Protein AF-A0A645EB42-F1 (afdb_monomer)

Structure (mmCIF, N/CA/C/O backbone):
data_AF-A0A645EB42-F1
#
_entry.id   AF-A0A645EB42-F1
#
loop_
_atom_site.group_PDB
_atom_site.id
_atom_site.type_symbol
_atom_site.label_atom_id
_atom_site.label_alt_id
_atom_site.label_comp_id
_atom_site.label_asym_id
_atom_site.label_entity_id
_atom_site.label_seq_id
_atom_site.pdbx_PDB_ins_code
_atom_site.Cartn_x
_atom_site.Cartn_y
_atom_site.Cartn_z
_atom_site.occupancy
_atom_site.B_iso_or_equiv
_atom_site.auth_seq_id
_atom_site.auth_comp_id
_atom_site.auth_asym_id
_atom_site.auth_atom_id
_atom_site.pdbx_PDB_model_num
ATOM 1 N N . MET A 1 1 ? -7.449 3.809 26.228 1.00 51.28 1 MET A N 1
ATOM 2 C CA . MET A 1 1 ? -6.720 4.868 25.486 1.00 51.28 1 MET A CA 1
ATOM 3 C C . MET A 1 1 ? -5.520 4.313 24.714 1.00 51.28 1 MET A C 1
ATOM 5 O O . MET A 1 1 ? -5.242 4.806 23.633 1.00 51.28 1 MET A O 1
ATOM 9 N N . GLU A 1 2 ? -4.870 3.251 25.194 1.00 56.91 2 GLU A N 1
ATOM 10 C CA . GLU A 1 2 ? -3.681 2.627 24.584 1.00 56.91 2 GLU A CA 1
ATOM 11 C C . GLU A 1 2 ? -3.909 2.020 23.182 1.00 56.91 2 GLU A C 1
ATOM 13 O O . GLU A 1 2 ? -3.109 2.237 22.276 1.00 56.91 2 GLU A O 1
ATOM 18 N N . ASN A 1 3 ? -5.065 1.381 22.952 1.00 59.09 3 ASN A N 1
ATOM 19 C CA . ASN A 1 3 ? -5.427 0.797 21.649 1.00 59.09 3 ASN A CA 1
ATOM 20 C C . ASN A 1 3 ? -5.476 1.813 20.490 1.00 59.09 3 ASN A C 1
ATOM 22 O O . ASN A 1 3 ? -5.155 1.459 19.359 1.00 59.09 3 ASN A O 1
ATOM 26 N N . LYS A 1 4 ? -5.844 3.078 20.752 1.00 62.72 4 LYS A N 1
ATOM 27 C CA . LYS A 1 4 ? -5.876 4.118 19.707 1.00 62.72 4 LYS A CA 1
ATOM 28 C C . LYS A 1 4 ? -4.475 4.438 19.193 1.00 62.72 4 LYS A C 1
ATOM 30 O O . LYS A 1 4 ? -4.287 4.580 17.994 1.00 62.72 4 LYS A O 1
ATOM 35 N N . ASN A 1 5 ? -3.496 4.476 20.095 1.00 78.06 5 ASN A N 1
ATOM 36 C CA . ASN A 1 5 ? -2.120 4.810 19.745 1.00 78.06 5 ASN A CA 1
ATOM 37 C C . ASN A 1 5 ? -1.474 3.703 18.897 1.00 78.06 5 ASN A C 1
ATOM 39 O O . ASN A 1 5 ? -0.742 3.990 17.958 1.00 78.06 5 ASN A O 1
ATOM 43 N N . ILE A 1 6 ? -1.773 2.434 19.198 1.00 85.44 6 ILE A N 1
ATOM 44 C CA . ILE A 1 6 ? -1.268 1.290 18.424 1.00 85.44 6 ILE A CA 1
ATOM 45 C C . ILE A 1 6 ? -1.907 1.259 17.034 1.00 85.44 6 ILE A C 1
ATOM 47 O O . ILE A 1 6 ? -1.195 1.142 16.041 1.00 85.44 6 ILE A O 1
ATOM 51 N N . LEU A 1 7 ? -3.230 1.428 16.953 1.00 83.62 7 LEU A N 1
ATOM 52 C CA . LEU A 1 7 ? -3.932 1.447 15.673 1.00 83.62 7 LEU A CA 1
ATOM 53 C C . LEU A 1 7 ? -3.437 2.589 14.777 1.00 83.62 7 LEU A C 1
ATOM 55 O O . LEU A 1 7 ? -3.107 2.352 13.623 1.00 83.62 7 LEU A O 1
ATOM 59 N N . GLU A 1 8 ? -3.316 3.808 15.306 1.00 85.31 8 GLU A N 1
ATOM 60 C CA . GLU A 1 8 ? -2.788 4.955 14.553 1.00 85.31 8 GLU A CA 1
ATOM 61 C C . GLU A 1 8 ? -1.363 4.703 14.035 1.00 85.31 8 GLU A C 1
ATOM 63 O O . GLU A 1 8 ? -1.046 5.058 12.899 1.00 85.31 8 GLU A O 1
ATOM 68 N N . ARG A 1 9 ? -0.506 4.040 14.823 1.00 87.75 9 ARG A N 1
ATOM 69 C CA . ARG A 1 9 ? 0.846 3.660 14.381 1.00 87.75 9 ARG A CA 1
ATOM 70 C C . ARG A 1 9 ? 0.813 2.673 13.221 1.00 87.75 9 ARG A C 1
ATOM 72 O O . ARG A 1 9 ? 1.528 2.892 12.248 1.00 87.75 9 ARG A O 1
ATOM 79 N N . GLU A 1 10 ? -0.019 1.635 13.289 1.00 88.06 10 GLU A N 1
ATOM 80 C CA . GLU A 1 10 ? -0.182 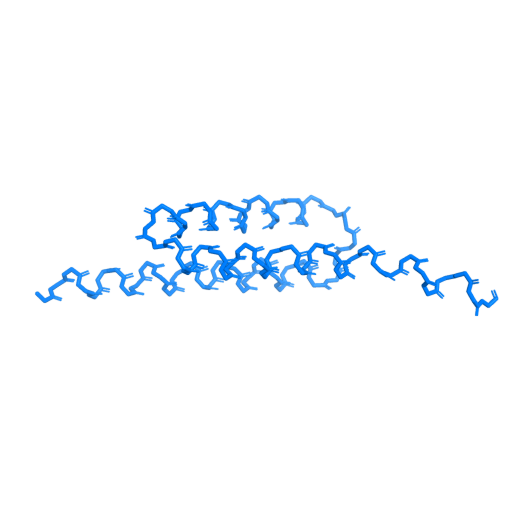0.674 12.187 1.00 88.06 10 GLU A CA 1
ATOM 81 C C . GLU A 1 10 ? -0.652 1.378 10.908 1.00 88.06 10 GLU A C 1
ATOM 83 O O . GLU A 1 10 ? -0.056 1.215 9.843 1.00 88.06 10 GLU A O 1
ATOM 88 N N . GLN A 1 11 ? -1.637 2.272 11.027 1.00 87.19 11 GLN A N 1
ATOM 89 C CA . GLN A 1 11 ? -2.145 3.048 9.896 1.00 87.19 11 GLN A CA 1
ATOM 90 C C . GLN A 1 11 ? -1.069 3.951 9.267 1.00 87.19 11 GLN A C 1
ATOM 92 O O . GLN A 1 11 ? -0.979 4.070 8.041 1.00 87.19 11 GLN A O 1
ATOM 97 N N . LEU A 1 12 ? -0.219 4.573 10.090 1.00 90.12 12 LEU A N 1
ATOM 98 C CA . LEU A 1 12 ? 0.917 5.370 9.620 1.00 90.12 12 LEU A CA 1
ATOM 99 C C . LEU A 1 12 ? 1.984 4.507 8.935 1.00 90.12 12 LEU A C 1
ATOM 101 O O . LEU A 1 12 ? 2.509 4.904 7.891 1.00 90.12 12 LEU A O 1
ATOM 105 N N . LEU A 1 13 ? 2.277 3.322 9.476 1.00 92.81 13 LEU A N 1
ATOM 106 C CA . LEU A 1 13 ? 3.201 2.365 8.863 1.00 92.81 13 LEU A CA 1
ATOM 107 C C . LEU A 1 13 ? 2.702 1.910 7.491 1.00 92.81 13 LEU A C 1
ATOM 109 O O . LEU A 1 13 ? 3.488 1.781 6.554 1.00 92.81 13 LEU A O 1
ATOM 113 N N . ASP A 1 14 ? 1.399 1.714 7.338 1.00 92.75 14 ASP A N 1
ATOM 114 C CA . ASP A 1 14 ? 0.798 1.345 6.059 1.00 92.75 14 ASP A CA 1
ATOM 115 C C . ASP A 1 14 ? 0.905 2.444 5.015 1.00 92.75 14 ASP A C 1
ATOM 117 O O . ASP A 1 14 ? 1.239 2.183 3.856 1.00 92.75 14 ASP A O 1
ATOM 121 N N . LYS A 1 15 ? 0.683 3.690 5.435 1.00 91.56 15 LYS A N 1
ATOM 122 C CA . LYS A 1 15 ? 0.882 4.856 4.578 1.00 91.56 15 LYS A CA 1
ATOM 123 C C . LYS A 1 15 ? 2.344 4.981 4.148 1.00 91.56 15 LYS A C 1
ATOM 125 O O . LYS A 1 15 ? 2.614 5.255 2.980 1.00 91.56 15 LYS A O 1
ATOM 130 N N . LEU A 1 16 ? 3.282 4.733 5.063 1.00 95.38 16 LEU A N 1
ATOM 131 C CA . LEU A 1 16 ? 4.711 4.720 4.761 1.00 95.38 16 LEU A CA 1
ATOM 132 C C . LEU A 1 16 ? 5.058 3.631 3.736 1.00 95.38 16 LEU A C 1
ATOM 134 O O . LEU A 1 16 ? 5.740 3.922 2.755 1.00 95.38 16 LEU A O 1
ATOM 138 N N . LYS A 1 17 ? 4.545 2.406 3.918 1.00 94.62 17 LYS A N 1
ATOM 139 C CA . LYS A 1 17 ? 4.725 1.290 2.973 1.00 94.62 17 LYS A CA 1
ATOM 140 C C . LYS A 1 17 ? 4.206 1.643 1.579 1.00 94.62 17 LYS A C 1
ATOM 142 O O . LYS A 1 17 ? 4.919 1.429 0.602 1.00 94.62 17 LYS A O 1
ATOM 147 N N . TRP A 1 18 ? 3.007 2.228 1.485 1.00 95.06 18 TRP A N 1
ATOM 148 C CA . TRP A 1 18 ? 2.436 2.670 0.207 1.00 95.06 18 TRP A CA 1
ATOM 149 C C . TRP A 1 18 ? 3.329 3.692 -0.491 1.00 95.06 18 TRP A C 1
ATOM 151 O O . TRP A 1 18 ? 3.675 3.522 -1.659 1.00 95.06 18 TRP A O 1
ATOM 161 N N . ASN A 1 19 ? 3.711 4.750 0.229 1.00 94.56 19 ASN A N 1
ATOM 162 C CA . ASN A 1 19 ? 4.524 5.831 -0.319 1.00 94.56 19 ASN A CA 1
ATOM 163 C C . ASN A 1 19 ? 5.880 5.310 -0.786 1.00 94.56 19 ASN A C 1
ATOM 165 O O . ASN A 1 19 ? 6.304 5.614 -1.898 1.00 94.56 19 ASN A O 1
ATOM 169 N N . ARG A 1 20 ? 6.519 4.459 0.022 1.00 94.56 20 ARG A N 1
ATOM 170 C CA . ARG A 1 20 ? 7.819 3.894 -0.318 1.00 94.56 20 ARG A CA 1
ATOM 171 C C . ARG A 1 20 ? 7.754 3.024 -1.571 1.00 94.56 20 ARG A C 1
ATOM 173 O O . ARG A 1 20 ? 8.622 3.131 -2.430 1.00 94.56 20 ARG A O 1
ATOM 180 N N . ALA A 1 21 ? 6.713 2.206 -1.700 1.00 92.50 21 ALA A N 1
ATOM 181 C CA . ALA A 1 21 ? 6.491 1.397 -2.892 1.00 92.50 21 ALA A CA 1
ATOM 182 C C . ALA A 1 21 ? 6.271 2.264 -4.143 1.00 92.50 21 ALA A C 1
ATOM 184 O O . ALA A 1 21 ? 6.819 1.963 -5.202 1.00 92.50 21 ALA A O 1
ATOM 185 N N . SER A 1 22 ? 5.522 3.366 -4.022 1.00 90.94 22 SER A N 1
ATOM 186 C CA . SER A 1 22 ? 5.353 4.338 -5.112 1.00 90.94 22 SER A CA 1
ATOM 187 C C . SER A 1 22 ? 6.654 5.051 -5.488 1.00 90.94 22 SER A C 1
ATOM 189 O O . SER A 1 22 ? 6.879 5.310 -6.663 1.00 90.94 22 SER A O 1
ATOM 191 N N . GLU A 1 23 ? 7.519 5.369 -4.523 1.00 91.12 23 GLU A N 1
ATOM 192 C CA . GLU A 1 23 ? 8.823 5.988 -4.797 1.00 91.12 23 GLU A CA 1
ATOM 193 C C . GLU A 1 23 ? 9.755 5.053 -5.563 1.00 91.12 23 GLU A C 1
ATOM 195 O O . GLU A 1 23 ? 10.353 5.474 -6.550 1.00 91.12 23 GLU A O 1
ATOM 200 N N . ILE A 1 24 ? 9.861 3.795 -5.117 1.00 89.06 24 ILE A N 1
ATOM 201 C CA . ILE A 1 24 ? 10.717 2.779 -5.747 1.00 89.06 24 ILE A CA 1
ATOM 202 C C . ILE A 1 24 ? 10.307 2.573 -7.206 1.00 89.06 24 ILE A C 1
ATOM 204 O O . ILE A 1 24 ? 11.155 2.494 -8.084 1.00 89.06 24 ILE A O 1
ATOM 208 N N . THR A 1 25 ? 9.002 2.555 -7.469 1.00 88.06 25 THR A N 1
ATOM 209 C CA . THR A 1 25 ? 8.455 2.215 -8.789 1.00 88.06 25 THR A CA 1
ATOM 210 C C . THR A 1 25 ? 8.201 3.418 -9.691 1.00 88.06 25 THR A C 1
ATOM 212 O O . THR A 1 25 ? 7.757 3.253 -10.823 1.00 88.06 25 THR A O 1
ATOM 215 N N . LYS A 1 26 ? 8.519 4.638 -9.236 1.00 82.00 26 LYS A N 1
ATOM 216 C CA . LYS A 1 26 ? 8.193 5.897 -9.928 1.00 82.00 26 LYS A CA 1
ATOM 217 C C . LYS A 1 26 ? 8.710 5.973 -11.370 1.00 82.00 26 LYS A C 1
ATOM 219 O O . LYS A 1 26 ? 8.086 6.631 -12.198 1.00 82.00 26 LYS A O 1
ATOM 224 N N . PHE A 1 27 ? 9.843 5.338 -11.659 1.00 78.88 27 PHE A N 1
ATOM 225 C CA . PHE A 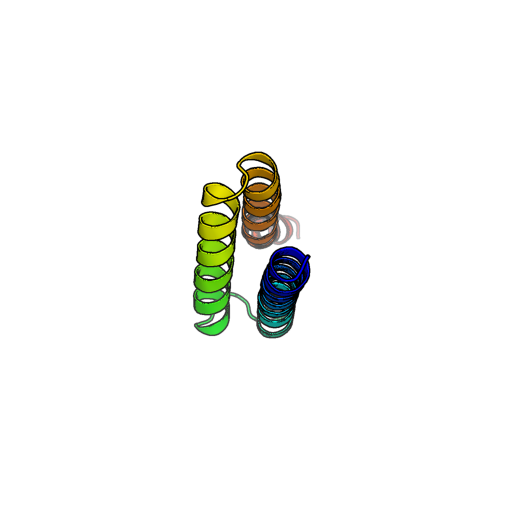1 27 ? 10.479 5.349 -12.982 1.00 78.88 27 PHE A CA 1
ATOM 226 C C . PHE A 1 27 ? 10.578 3.955 -13.617 1.00 78.88 27 PHE A C 1
ATOM 228 O O . PHE A 1 27 ? 11.176 3.811 -14.683 1.00 78.88 27 PHE A O 1
ATOM 235 N N . ASN A 1 28 ? 9.976 2.944 -12.989 1.00 69.12 28 ASN A N 1
ATOM 236 C CA . ASN A 1 28 ? 10.119 1.554 -13.389 1.00 69.12 28 ASN A CA 1
ATOM 237 C C . ASN A 1 28 ? 8.906 1.120 -14.213 1.00 69.12 28 ASN A C 1
ATOM 239 O O . ASN A 1 28 ? 7.822 0.853 -13.690 1.00 69.12 28 ASN A O 1
ATOM 243 N N . TYR A 1 29 ? 9.092 1.055 -15.529 1.00 64.88 29 TYR A N 1
ATOM 244 C CA . TYR A 1 29 ? 8.077 0.569 -16.454 1.00 64.88 29 TYR A CA 1
ATOM 245 C C . TYR A 1 29 ? 8.098 -0.965 -16.465 1.00 64.88 29 TYR A C 1
ATOM 247 O O . TYR A 1 29 ? 8.833 -1.578 -17.229 1.00 64.88 29 TYR A O 1
ATOM 255 N N . PHE A 1 30 ? 7.279 -1.560 -15.594 1.00 69.12 30 PHE A N 1
ATOM 256 C CA . PHE A 1 30 ? 6.973 -2.995 -15.537 1.00 69.12 30 PHE A CA 1
ATOM 257 C C . PHE A 1 30 ? 8.184 -3.920 -15.300 1.00 69.12 30 PHE A C 1
ATOM 259 O O . PHE A 1 30 ? 8.548 -4.744 -16.137 1.00 69.12 30 PHE A O 1
ATOM 266 N N . ASP A 1 31 ? 8.778 -3.814 -14.113 1.00 81.62 31 ASP A N 1
ATO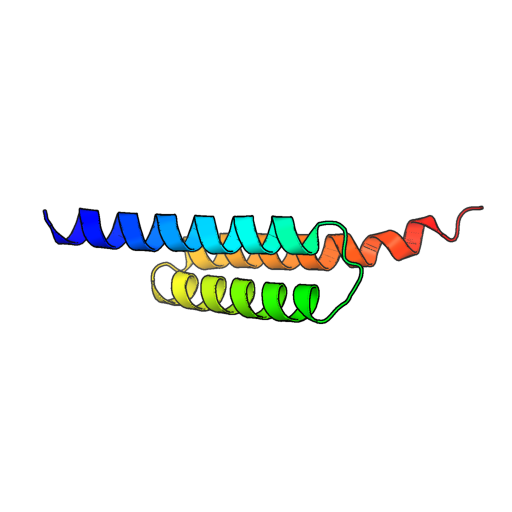M 267 C CA . ASP A 1 31 ? 9.795 -4.732 -13.597 1.00 81.62 31 ASP A CA 1
ATOM 268 C C . ASP A 1 31 ? 9.302 -5.488 -12.346 1.00 81.62 31 ASP A C 1
ATOM 270 O O . ASP A 1 31 ? 8.150 -5.361 -11.915 1.00 81.62 31 ASP A O 1
ATOM 274 N N . LEU A 1 32 ? 10.170 -6.322 -11.764 1.00 88.44 32 LEU A N 1
ATOM 275 C CA . LEU A 1 32 ? 9.837 -7.079 -10.556 1.00 88.44 32 LEU A CA 1
ATOM 276 C C . LEU A 1 32 ? 9.431 -6.154 -9.397 1.00 88.44 32 LEU A C 1
ATOM 278 O O . LEU A 1 32 ? 8.512 -6.488 -8.650 1.00 88.44 32 LEU A O 1
ATOM 282 N N . ASP A 1 33 ? 10.051 -4.980 -9.278 1.00 87.88 33 ASP A N 1
ATOM 283 C CA . ASP A 1 33 ? 9.721 -4.000 -8.243 1.00 87.88 33 ASP A CA 1
ATOM 284 C C . ASP A 1 33 ? 8.308 -3.433 -8.433 1.00 87.88 33 ASP A C 1
ATOM 286 O O . ASP A 1 33 ? 7.558 -3.313 -7.461 1.00 87.88 33 ASP A O 1
ATOM 290 N N . ALA A 1 34 ? 7.897 -3.158 -9.675 1.00 86.75 34 ALA A N 1
ATOM 291 C CA . ALA A 1 34 ? 6.532 -2.755 -10.010 1.00 86.75 34 ALA A CA 1
ATOM 292 C C . ALA A 1 34 ? 5.501 -3.825 -9.615 1.00 86.75 34 ALA A C 1
ATOM 294 O O . ALA A 1 34 ? 4.465 -3.500 -9.023 1.00 86.75 34 ALA A O 1
ATOM 295 N N . LEU A 1 35 ? 5.798 -5.104 -9.871 1.00 90.00 35 LEU A N 1
ATOM 296 C CA . LEU A 1 35 ? 4.927 -6.215 -9.480 1.00 90.00 35 LEU A CA 1
ATOM 297 C C . LEU A 1 35 ? 4.839 -6.363 -7.952 1.00 90.00 35 LEU A C 1
ATOM 299 O O . LEU A 1 35 ? 3.743 -6.488 -7.402 1.00 90.00 35 LEU A O 1
ATOM 303 N N . LEU A 1 36 ? 5.975 -6.313 -7.253 1.00 93.44 36 LEU A N 1
ATOM 304 C CA . LEU A 1 36 ? 6.024 -6.408 -5.791 1.00 93.44 36 LEU A CA 1
ATOM 305 C C . LEU A 1 36 ? 5.310 -5.228 -5.123 1.00 93.44 36 LEU A C 1
ATOM 307 O O . LEU A 1 36 ? 4.563 -5.420 -4.161 1.00 93.44 36 LEU A O 1
ATOM 311 N N . ALA A 1 37 ? 5.476 -4.016 -5.653 1.00 92.94 37 ALA A N 1
ATOM 312 C CA . ALA A 1 37 ? 4.762 -2.837 -5.183 1.00 92.94 37 ALA A CA 1
ATOM 313 C C . ALA A 1 37 ? 3.250 -2.964 -5.388 1.00 92.94 37 ALA A C 1
ATOM 315 O O . ALA A 1 37 ? 2.487 -2.603 -4.491 1.00 92.94 37 ALA A O 1
ATOM 316 N N . PHE A 1 38 ? 2.810 -3.496 -6.532 1.00 92.06 38 PHE A N 1
ATOM 317 C CA . PHE A 1 38 ? 1.396 -3.762 -6.783 1.00 92.06 38 PHE A CA 1
ATOM 318 C C . PHE A 1 38 ? 0.823 -4.757 -5.765 1.00 92.06 38 PHE A C 1
ATOM 320 O O . PHE A 1 38 ? -0.192 -4.462 -5.132 1.00 92.06 38 PHE A O 1
ATOM 327 N N . LEU A 1 39 ? 1.494 -5.893 -5.546 1.00 94.81 39 LEU A N 1
ATOM 328 C CA . LEU A 1 39 ? 1.061 -6.906 -4.576 1.00 94.81 39 LEU A CA 1
ATOM 329 C C . LEU A 1 39 ? 1.004 -6.344 -3.149 1.00 94.81 39 LEU A C 1
ATOM 331 O O . LEU A 1 39 ? 0.025 -6.562 -2.432 1.00 94.81 39 LEU A O 1
ATOM 335 N N . LEU A 1 40 ? 2.013 -5.562 -2.751 1.00 95.19 40 LEU A N 1
ATOM 336 C CA . LEU A 1 40 ? 2.029 -4.880 -1.460 1.00 95.19 40 LEU A CA 1
ATOM 337 C C . LEU A 1 40 ? 0.822 -3.948 -1.321 1.00 95.19 40 LEU A C 1
ATOM 339 O O . LEU A 1 40 ? 0.075 -4.057 -0.350 1.00 95.19 40 LEU A O 1
ATOM 343 N N . LYS A 1 41 ? 0.591 -3.06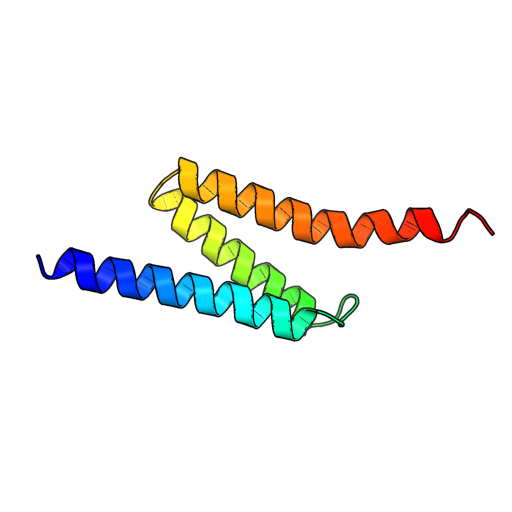0 -2.291 1.00 94.75 41 LYS A N 1
ATOM 344 C CA . LYS A 1 41 ? -0.534 -2.116 -2.262 1.00 94.75 41 LYS A CA 1
ATOM 345 C C . LYS A 1 41 ? -1.885 -2.833 -2.243 1.00 94.75 41 LYS A C 1
ATOM 347 O O . LYS A 1 41 ? -2.747 -2.453 -1.455 1.00 94.75 41 LYS A O 1
ATOM 352 N N . ALA A 1 42 ? -2.050 -3.906 -3.017 1.00 95.00 42 ALA A N 1
ATOM 353 C CA . ALA A 1 42 ? -3.257 -4.733 -3.004 1.00 95.00 42 ALA A CA 1
ATOM 354 C C . ALA A 1 42 ? -3.519 -5.358 -1.620 1.00 95.00 42 ALA A C 1
ATOM 356 O O . ALA A 1 42 ? -4.646 -5.302 -1.128 1.00 95.00 42 ALA A O 1
ATOM 357 N N . SER A 1 43 ? -2.480 -5.864 -0.945 1.00 94.19 43 SER A N 1
ATOM 358 C CA . SER A 1 43 ? -2.609 -6.409 0.417 1.00 94.19 43 SER A CA 1
ATOM 359 C C . SER A 1 43 ? -3.016 -5.348 1.451 1.00 94.19 43 SER A C 1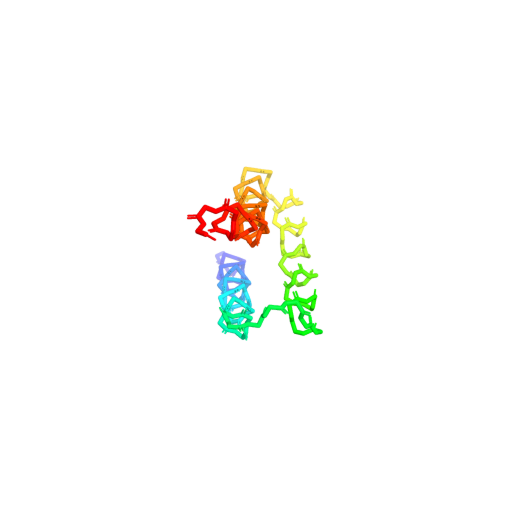
ATOM 361 O O . SER A 1 43 ? -3.803 -5.623 2.359 1.00 94.19 43 SER A O 1
ATOM 363 N N . LEU A 1 44 ? -2.537 -4.106 1.291 1.00 93.25 44 LEU A N 1
ATOM 364 C CA . LEU A 1 44 ? -2.950 -2.982 2.132 1.00 93.25 44 LEU A CA 1
ATOM 365 C C . LEU A 1 44 ? -4.433 -2.670 1.898 1.00 93.25 44 LEU A C 1
ATOM 367 O O . LEU A 1 44 ? -5.185 -2.593 2.868 1.00 93.25 44 LEU A O 1
ATOM 371 N N . VAL A 1 45 ? -4.871 -2.555 0.637 1.00 93.94 45 VAL A N 1
ATOM 372 C CA . VAL A 1 45 ? -6.290 -2.342 0.291 1.00 93.94 45 VAL A CA 1
ATOM 373 C C . VAL A 1 45 ? -7.172 -3.411 0.933 1.00 93.94 45 VAL A C 1
ATOM 375 O O . VAL A 1 45 ? -8.161 -3.071 1.577 1.00 93.94 45 VAL A O 1
ATOM 378 N N . GLU A 1 46 ? -6.800 -4.687 0.815 1.00 92.69 46 GLU A N 1
ATOM 379 C CA . GLU A 1 46 ? -7.554 -5.796 1.403 1.00 92.69 46 GLU A CA 1
ATOM 380 C C . GLU A 1 46 ? -7.685 -5.652 2.927 1.00 92.69 46 GLU A C 1
ATOM 382 O O . GLU A 1 46 ? -8.781 -5.786 3.479 1.00 92.69 46 GLU A O 1
ATOM 387 N N . ARG A 1 47 ? -6.584 -5.343 3.624 1.00 90.19 47 ARG A N 1
ATOM 388 C CA . ARG A 1 47 ? -6.597 -5.188 5.084 1.00 90.19 47 ARG A CA 1
ATOM 389 C C . ARG A 1 47 ? -7.469 -4.013 5.517 1.00 90.19 47 ARG A C 1
ATOM 391 O O . ARG A 1 47 ? -8.235 -4.141 6.469 1.00 90.19 47 ARG A O 1
ATOM 398 N N . TRP A 1 48 ? -7.376 -2.884 4.819 1.00 89.06 48 TRP A N 1
ATOM 399 C CA . TRP A 1 48 ? -8.193 -1.710 5.117 1.00 89.06 48 TRP A CA 1
ATOM 400 C C . TRP A 1 48 ? -9.672 -1.950 4.807 1.00 89.06 48 TRP A C 1
ATOM 402 O O . TRP A 1 48 ? -10.512 -1.582 5.620 1.00 89.06 48 TRP A O 1
ATOM 412 N N . ALA A 1 49 ? -9.995 -2.658 3.722 1.00 88.94 49 ALA A N 1
ATOM 413 C CA . ALA A 1 49 ? -11.367 -3.030 3.379 1.00 88.94 49 ALA A CA 1
ATOM 414 C C . ALA A 1 49 ? -12.024 -3.959 4.414 1.00 88.94 49 ALA A C 1
ATOM 416 O O . ALA A 1 49 ? -13.230 -3.860 4.638 1.00 88.94 49 ALA A O 1
ATOM 417 N N . 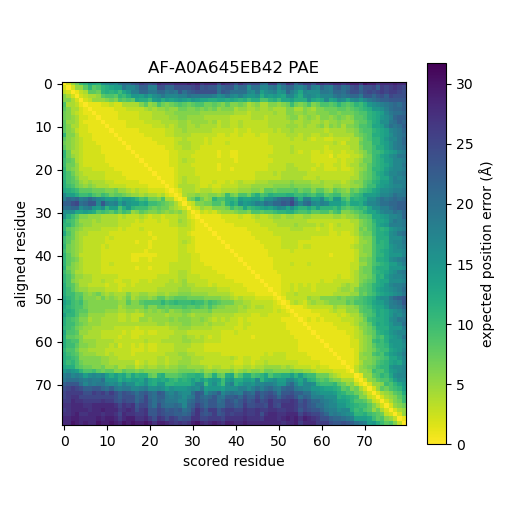LYS A 1 50 ? -11.244 -4.831 5.072 1.00 87.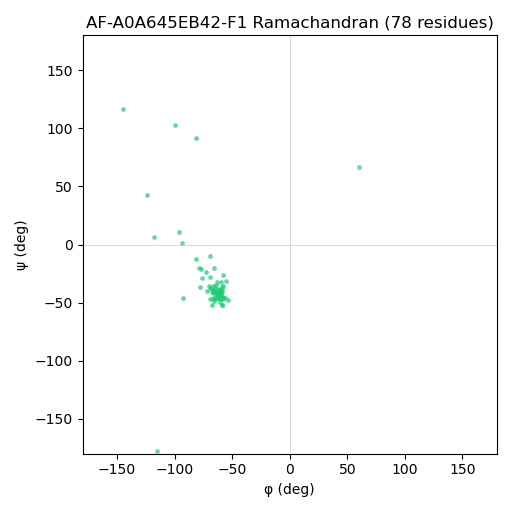25 50 LYS A N 1
ATOM 418 C CA . LYS A 1 50 ? -11.723 -5.670 6.188 1.00 87.25 50 LYS A CA 1
ATOM 419 C C . LYS A 1 50 ? -12.032 -4.866 7.455 1.00 87.25 50 LYS A C 1
ATOM 421 O O . LYS A 1 50 ? -12.855 -5.303 8.252 1.00 87.25 50 LYS A O 1
ATOM 426 N N . MET A 1 51 ? -11.365 -3.730 7.655 1.00 84.50 51 MET A N 1
ATOM 427 C CA . MET A 1 51 ? -11.495 -2.904 8.859 1.00 84.50 51 MET A CA 1
ATOM 428 C C . MET A 1 51 ? -12.554 -1.806 8.707 1.00 84.50 51 MET A C 1
ATOM 430 O O . MET A 1 51 ? -13.378 -1.621 9.597 1.00 84.50 51 MET A O 1
ATOM 434 N N . ASP A 1 52 ? -12.540 -1.094 7.581 1.00 86.25 52 ASP A N 1
ATOM 435 C CA . ASP A 1 52 ? -13.537 -0.095 7.209 1.00 86.25 52 ASP A CA 1
ATOM 436 C C . ASP A 1 52 ? -13.759 -0.118 5.693 1.00 86.25 52 ASP A C 1
ATOM 438 O O . ASP A 1 52 ? -12.874 0.209 4.896 1.00 86.25 52 ASP A O 1
ATOM 442 N N . LYS A 1 53 ? -14.983 -0.468 5.292 1.00 85.12 53 LYS A N 1
ATOM 443 C CA . LYS A 1 53 ? -15.366 -0.592 3.884 1.00 85.12 53 LYS A CA 1
ATOM 444 C C . LYS A 1 53 ? -15.170 0.718 3.118 1.00 85.12 53 LYS A C 1
ATOM 446 O O . LYS A 1 53 ? -14.765 0.671 1.960 1.00 85.12 53 LYS A O 1
ATOM 451 N N . LYS A 1 54 ? -15.430 1.869 3.750 1.00 88.31 54 LYS A N 1
ATOM 452 C CA . LYS A 1 54 ? -15.309 3.177 3.093 1.00 88.31 54 LYS A CA 1
ATOM 453 C C . LYS A 1 54 ? -13.849 3.493 2.770 1.00 88.31 54 LYS A C 1
ATOM 455 O O . LYS A 1 54 ? -13.525 3.755 1.614 1.00 88.31 54 LYS A O 1
ATOM 460 N N . THR A 1 55 ? -12.967 3.392 3.763 1.00 86.12 55 THR A N 1
ATOM 461 C CA . THR A 1 55 ? -11.524 3.603 3.571 1.00 86.12 55 THR A CA 1
ATOM 462 C C . THR A 1 55 ? -10.932 2.595 2.580 1.00 86.12 55 THR A C 1
ATOM 464 O O . THR A 1 55 ? -10.112 2.954 1.735 1.00 86.12 55 THR A O 1
ATOM 467 N N . GLY A 1 56 ? -11.375 1.334 2.627 1.00 86.69 56 GLY A N 1
ATOM 468 C CA . GLY A 1 56 ? -10.969 0.313 1.661 1.00 86.69 56 GLY A CA 1
ATOM 469 C C . GLY A 1 56 ? -11.367 0.643 0.221 1.00 86.69 56 GLY A C 1
ATOM 470 O O . GLY A 1 56 ? -10.560 0.470 -0.690 1.00 86.69 56 GLY A O 1
ATOM 471 N N . GLU A 1 57 ? -12.578 1.162 0.004 1.00 90.00 57 GLU A N 1
ATOM 472 C CA . GLU A 1 57 ? -13.049 1.575 -1.323 1.00 90.00 57 GLU A CA 1
ATOM 473 C C . GLU A 1 57 ? -12.238 2.756 -1.879 1.00 90.00 57 GLU A C 1
ATOM 475 O O . GLU A 1 57 ? -11.878 2.759 -3.057 1.00 90.00 57 GLU A O 1
ATOM 480 N N . GLU A 1 58 ? -11.905 3.738 -1.039 1.00 91.69 58 GLU A N 1
ATOM 481 C CA . GLU A 1 58 ? -11.056 4.875 -1.420 1.00 91.69 58 GLU A CA 1
ATOM 482 C C . GLU A 1 58 ? -9.646 4.415 -1.824 1.00 91.69 58 GLU A C 1
ATOM 484 O O . GLU A 1 58 ? -9.133 4.809 -2.875 1.00 91.69 58 GLU A O 1
ATOM 489 N N . LEU A 1 59 ? -9.034 3.522 -1.040 1.00 90.50 59 LEU A N 1
ATOM 490 C CA . LEU A 1 59 ? -7.719 2.956 -1.354 1.00 90.50 59 LEU A CA 1
ATOM 491 C C . LEU A 1 59 ? -7.749 2.068 -2.604 1.00 90.50 59 LEU A C 1
ATOM 493 O O . LEU A 1 59 ? -6.796 2.075 -3.384 1.00 90.50 59 LEU A O 1
ATOM 497 N N . PHE A 1 60 ? -8.839 1.333 -2.825 1.00 91.19 60 PHE A N 1
ATOM 498 C CA . PHE A 1 60 ? -9.030 0.546 -4.039 1.00 91.19 60 PHE A CA 1
ATOM 499 C C . PHE A 1 60 ? -9.121 1.438 -5.279 1.00 91.19 60 PHE A C 1
ATOM 501 O O . PHE A 1 60 ? -8.433 1.177 -6.265 1.00 91.19 60 PHE A O 1
ATOM 508 N N . LYS A 1 61 ? -9.911 2.520 -5.227 1.00 91.50 61 LYS A N 1
ATOM 509 C CA . LYS A 1 61 ? -9.988 3.504 -6.319 1.00 91.50 61 LYS A CA 1
ATOM 510 C C . LYS A 1 61 ? -8.611 4.073 -6.637 1.00 91.50 61 LYS A C 1
ATOM 512 O O . LYS A 1 61 ? -8.209 4.049 -7.795 1.00 91.50 61 LYS A O 1
ATOM 517 N N . LYS A 1 62 ? -7.851 4.457 -5.607 1.00 92.00 62 LYS A N 1
ATOM 518 C CA . LYS A 1 62 ? -6.472 4.928 -5.766 1.00 92.00 62 LYS A CA 1
ATOM 519 C C . LYS A 1 62 ? -5.573 3.888 -6.446 1.00 92.00 62 LYS A C 1
ATOM 521 O O . LYS A 1 62 ? -4.825 4.236 -7.353 1.00 92.00 62 LYS A O 1
ATOM 526 N N . LEU A 1 63 ? -5.651 2.616 -6.043 1.00 91.50 63 LEU A N 1
ATOM 527 C CA . LEU A 1 63 ? -4.883 1.539 -6.681 1.00 91.50 63 LEU A CA 1
ATOM 528 C C . LEU A 1 63 ? -5.232 1.405 -8.168 1.00 91.50 63 LEU A C 1
ATOM 530 O O . LEU A 1 63 ? -4.344 1.290 -9.007 1.00 91.50 63 LEU A O 1
ATOM 534 N N . VAL A 1 64 ? -6.525 1.428 -8.494 1.00 89.81 64 VAL A N 1
ATOM 535 C CA . VAL A 1 64 ? -7.008 1.317 -9.875 1.00 89.81 64 VAL A CA 1
ATOM 536 C C . VAL A 1 64 ? -6.569 2.515 -10.714 1.00 89.81 64 VAL A C 1
ATOM 538 O O . VAL A 1 64 ? -6.194 2.323 -11.866 1.00 89.81 64 VAL A O 1
ATOM 541 N N . GLU A 1 65 ? -6.588 3.729 -10.167 1.00 88.50 65 GLU A N 1
ATOM 542 C CA . GLU A 1 65 ? -6.086 4.932 -10.842 1.00 88.50 65 GLU A CA 1
ATOM 543 C C . GLU A 1 65 ? -4.580 4.851 -11.112 1.00 88.50 65 GLU A C 1
ATOM 545 O O . GLU A 1 65 ? -4.157 5.120 -12.235 1.00 88.50 65 GLU A O 1
ATOM 550 N N . GLU A 1 66 ? -3.779 4.412 -10.134 1.00 85.12 66 GLU A N 1
ATOM 551 C CA . GLU A 1 66 ? -2.334 4.204 -10.311 1.00 85.12 66 GLU A CA 1
ATOM 552 C C . GLU A 1 66 ? -2.047 3.166 -11.412 1.00 85.12 66 GLU A C 1
ATOM 554 O O . GLU A 1 66 ? -1.156 3.372 -12.234 1.00 85.12 66 GLU A O 1
ATOM 559 N N . VAL A 1 67 ? -2.833 2.084 -11.478 1.00 83.19 67 VAL A N 1
ATOM 560 C CA . VAL A 1 67 ? -2.714 1.065 -12.533 1.00 83.19 67 VAL A CA 1
ATOM 561 C C . VAL A 1 67 ? -3.223 1.579 -13.881 1.00 83.19 67 VAL A C 1
ATOM 563 O O . VAL A 1 67 ? -2.617 1.294 -14.897 1.00 83.19 67 VAL A O 1
ATOM 566 N N . ARG A 1 68 ? -4.317 2.343 -13.949 1.00 79.50 68 ARG A N 1
ATOM 567 C CA . ARG A 1 68 ? -4.839 2.872 -15.227 1.00 79.50 68 ARG A CA 1
ATOM 568 C C . ARG A 1 68 ? -3.949 3.954 -15.824 1.00 79.50 68 ARG A C 1
ATOM 570 O O . ARG A 1 68 ? -3.789 3.991 -17.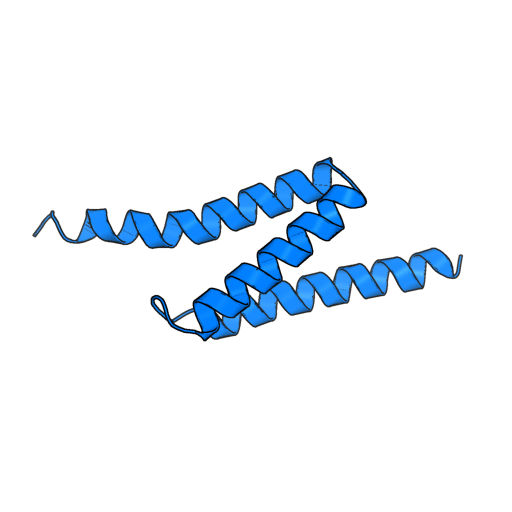040 1.00 79.50 68 ARG A O 1
ATOM 577 N N . GLY A 1 69 ? -3.343 4.790 -14.983 1.00 70.25 69 GLY A N 1
ATOM 578 C CA . GLY A 1 69 ? -2.405 5.822 -15.418 1.00 70.25 69 GLY A CA 1
ATOM 579 C C . GLY A 1 69 ? -1.203 5.259 -16.182 1.00 70.25 69 GLY A C 1
ATOM 580 O O . GLY A 1 69 ? -0.664 5.949 -17.044 1.00 70.25 69 GLY A O 1
ATOM 581 N N . THR A 1 70 ? -0.813 4.001 -15.942 1.00 60.12 70 THR A N 1
ATOM 582 C CA . THR A 1 70 ? 0.226 3.341 -16.747 1.00 60.12 70 THR A CA 1
ATOM 583 C C . THR A 1 70 ? -0.283 2.882 -18.120 1.00 60.12 70 THR A C 1
ATOM 585 O O . THR A 1 70 ? 0.499 2.879 -19.067 1.00 60.12 70 THR A O 1
ATOM 588 N N . PHE A 1 71 ? -1.576 2.565 -18.271 1.00 56.81 71 PHE A N 1
ATOM 589 C CA . PHE A 1 71 ? -2.181 2.135 -19.543 1.00 56.81 71 PHE A CA 1
ATOM 590 C C . PHE A 1 71 ? -2.466 3.289 -20.516 1.00 56.81 71 PHE A C 1
ATOM 592 O O . PHE A 1 71 ? -2.292 3.127 -21.723 1.00 56.81 71 PHE A O 1
ATOM 599 N N . ASP A 1 72 ? -2.879 4.466 -20.034 1.00 56.97 72 ASP A N 1
ATOM 600 C CA . ASP A 1 72 ? -3.206 5.596 -20.926 1.00 56.97 72 ASP A CA 1
ATOM 601 C C . ASP A 1 72 ? -1.972 6.208 -21.628 1.00 56.97 72 ASP A C 1
ATOM 603 O O . ASP A 1 72 ? -2.115 6.951 -22.603 1.00 56.97 72 ASP A O 1
ATOM 607 N N . LEU A 1 73 ? -0.753 5.827 -21.226 1.00 53.53 73 LEU A N 1
ATOM 608 C CA . LEU A 1 73 ? 0.484 6.181 -21.933 1.00 53.53 73 LEU A CA 1
ATOM 609 C C . LEU A 1 73 ? 0.581 5.554 -23.337 1.00 53.53 73 LEU A C 1
ATOM 611 O O . LEU A 1 73 ? 1.301 6.084 -24.186 1.00 53.53 73 LEU A O 1
ATOM 615 N N . GLU A 1 74 ? -0.171 4.486 -23.632 1.00 50.97 74 GLU A N 1
ATOM 616 C CA . GLU A 1 74 ? -0.194 3.887 -24.974 1.00 50.97 74 GLU A CA 1
ATOM 617 C C . GLU A 1 74 ? -0.942 4.742 -26.010 1.00 50.97 74 GLU A C 1
ATOM 619 O O . GLU A 1 74 ? -0.637 4.674 -27.201 1.00 50.97 74 GLU A O 1
ATOM 624 N N . LYS A 1 75 ? -1.865 5.621 -25.593 1.00 50.88 75 LYS A N 1
ATOM 625 C CA . LYS A 1 75 ? -2.612 6.481 -26.532 1.00 50.88 75 LYS A CA 1
ATOM 626 C C . LYS A 1 75 ? -1.810 7.676 -27.046 1.00 50.88 75 LYS A C 1
ATOM 628 O O . LYS A 1 75 ? -2.136 8.208 -28.102 1.00 50.88 75 LYS A O 1
ATOM 633 N N . VAL A 1 76 ? -0.751 8.085 -26.346 1.00 55.84 76 VAL A N 1
ATOM 634 C CA . VAL A 1 76 ? 0.070 9.247 -26.736 1.00 55.84 76 VAL A CA 1
ATOM 635 C C . VAL A 1 76 ? 1.053 8.910 -27.869 1.00 55.84 76 VAL A C 1
ATOM 637 O O . VAL A 1 76 ? 1.476 9.806 -28.593 1.00 55.84 76 VAL A O 1
ATOM 640 N N . LYS A 1 77 ? 1.379 7.628 -28.095 1.00 54.28 77 LYS A N 1
ATOM 641 C CA . LYS A 1 77 ? 2.314 7.212 -29.160 1.00 54.28 77 LYS A CA 1
ATOM 642 C C . LYS A 1 77 ? 1.704 7.118 -30.566 1.00 54.28 77 LYS A C 1
ATOM 644 O O . LYS A 1 77 ? 2.465 7.047 -31.519 1.00 54.28 77 LYS A O 1
ATOM 649 N N . ASN A 1 78 ? 0.377 7.163 -30.715 1.00 48.53 78 ASN A N 1
ATOM 650 C CA . ASN A 1 78 ? -0.294 7.009 -32.018 1.00 48.53 78 ASN A CA 1
ATOM 651 C C . ASN A 1 78 ? -0.659 8.335 -32.716 1.00 48.53 78 ASN A C 1
ATOM 653 O O . ASN A 1 78 ? -1.387 8.314 -33.702 1.00 48.53 78 ASN A O 1
ATOM 657 N N . ASN A 1 79 ? -0.157 9.475 -32.227 1.00 45.41 79 ASN A N 1
ATOM 658 C CA . ASN A 1 79 ? -0.420 10.802 -32.798 1.00 45.41 79 ASN A CA 1
ATOM 659 C C . ASN A 1 79 ? 0.869 11.559 -33.176 1.00 45.41 79 ASN A C 1
ATOM 661 O O . ASN A 1 79 ? 0.954 12.748 -32.887 1.00 45.41 79 ASN A O 1
ATOM 665 N N . ASN A 1 80 ? 1.863 10.903 -33.787 1.00 39.53 80 ASN A N 1
ATOM 666 C CA . ASN A 1 80 ? 2.950 11.577 -34.520 1.00 39.53 80 ASN A CA 1
ATOM 667 C C . ASN A 1 80 ? 3.481 10.698 -35.652 1.00 39.53 80 ASN A C 1
ATOM 669 O O . ASN A 1 80 ? 3.949 9.581 -35.338 1.00 39.53 80 ASN A O 1
#

Radius of gyration: 15.45 Å; Cα contacts (8 Å, |Δi|>4): 34; chains: 1; bounding box: 26×19×60 Å

Foldseek 3Di:
DVVVVVVVVVVVVLVVLLVVLCVVCVPPLDDPSVVVSLVSLVVSLVVVCVVPVVVSVVSVVVSVCVVVVSVCVVVVVVPD

Mean predicted aligned error: 7.99 Å

InterPro domains:
  IPR024492 CT_309/TC_0583-like [PF10962] (2-67)

pLDDT: mean 81.62, std 14.95, range [39.53, 95.38]

Solvent-accessible surface area (backbone atoms only — not comparable to full-atom values): 4535 Å² total; per-residue (Å²): 119,68,70,58,59,53,52,53,49,52,56,50,53,51,53,50,53,48,51,51,37,50,61,72,32,68,84,49,86,80,46,73,63,38,53,52,33,48,54,51,47,51,54,50,29,54,56,38,36,74,74,38,58,68,64,12,50,55,46,43,52,52,52,50,49,62,57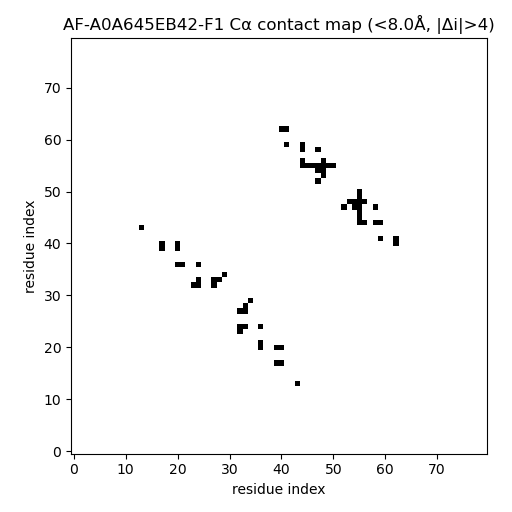,46,61,64,58,60,60,65,66,68,69,78,76,121

Secondary structure (DSSP, 8-state):
-HHHHHHHHHHHHHHHHHHHHHHHTTT-SSSHHHHHHHHHHHHHHHHHHHH-HHHHHHHHHHHHHHHHHHHGGGSGGG--

Sequence (80 aa):
MENKNILEREQLLDKLKWNRASEITKFNYFDLDALLAFLLKASLVERWAKMDKKTGEELFKKLVEEVRGTFDLEKVKNNN

Organism: NCBI:txid1076179